Protein AF-A0AAU9HNB9-F1 (afdb_monomer)

Sequence (139 aa):
MDGRNYAYITDVPYRHFSHYRSKVLLKYRDPGQIVGEIESGENTRFIQPEPDLANFFTGDVAVKIGAYTYSSAIVFANTLQDFSIAPLVGEDTTGRSTQTGGIQFLNLIHSNLQMVSPRFILTRPNGELQMTGVKVSSL

Solvent-accessible surface area (backbone atoms only — not comparable to full-atom values): 8068 Å² total; per-residue (Å²): 126,78,79,60,77,51,38,35,59,34,79,62,69,41,45,68,30,24,33,41,40,32,52,33,41,78,93,76,55,58,93,92,66,58,72,73,41,76,48,71,50,75,51,87,68,65,47,77,48,43,67,83,45,95,74,40,54,88,69,92,59,72,45,80,45,28,55,82,42,45,74,68,54,40,44,52,51,42,32,29,55,68,62,70,60,31,54,36,40,81,40,47,21,68,39,37,46,40,40,70,40,61,82,46,79,45,76,41,92,89,74,80,43,73,47,76,44,67,37,31,40,34,32,23,41,81,58,61,78,74,65,44,46,47,68,47,57,85,126

Structure (mmCIF, N/CA/C/O backbone):
data_AF-A0AAU9HNB9-F1
#
_entry.id   AF-A0AAU9HNB9-F1
#
loop_
_atom_site.group_PDB
_atom_site.id
_atom_site.type_symbol
_atom_site.label_atom_id
_atom_site.label_alt_id
_atom_site.label_comp_id
_atom_site.label_asym_id
_atom_site.label_entity_id
_atom_site.label_seq_id
_atom_site.pdbx_PDB_ins_code
_atom_site.Cartn_x
_atom_site.Cartn_y
_atom_site.Cartn_z
_atom_site.occupancy
_atom_site.B_iso_or_equiv
_atom_site.auth_seq_id
_atom_site.auth_comp_id
_atom_site.auth_asym_id
_atom_site.auth_atom_id
_atom_site.pdbx_PDB_model_num
ATOM 1 N N . MET A 1 1 ? -5.364 0.010 -6.769 1.00 47.84 1 MET A N 1
ATOM 2 C CA . MET A 1 1 ? -6.512 -0.127 -5.857 1.00 47.84 1 MET A CA 1
ATOM 3 C C . MET A 1 1 ? -7.493 0.952 -6.240 1.00 47.84 1 MET A C 1
ATOM 5 O O . MET A 1 1 ? -7.064 2.094 -6.333 1.00 47.84 1 MET A O 1
ATOM 9 N N . ASP A 1 2 ? -8.742 0.595 -6.528 1.00 48.16 2 ASP A N 1
ATOM 10 C CA . ASP A 1 2 ? -9.828 1.577 -6.454 1.00 48.16 2 ASP A CA 1
ATOM 11 C C . ASP A 1 2 ? -9.890 2.011 -4.976 1.00 48.16 2 ASP A C 1
ATOM 13 O O . ASP A 1 2 ? -9.917 1.155 -4.090 1.00 48.16 2 ASP A O 1
ATOM 17 N N . GLY A 1 3 ? -9.766 3.309 -4.694 1.00 56.06 3 GLY A N 1
ATOM 18 C CA . GLY A 1 3 ? -9.623 3.862 -3.339 1.00 56.06 3 GLY A CA 1
ATOM 19 C C . GLY A 1 3 ? -10.849 3.658 -2.442 1.00 56.06 3 GLY A C 1
ATOM 20 O O . GLY A 1 3 ? -10.831 4.050 -1.282 1.00 56.06 3 GLY A O 1
ATOM 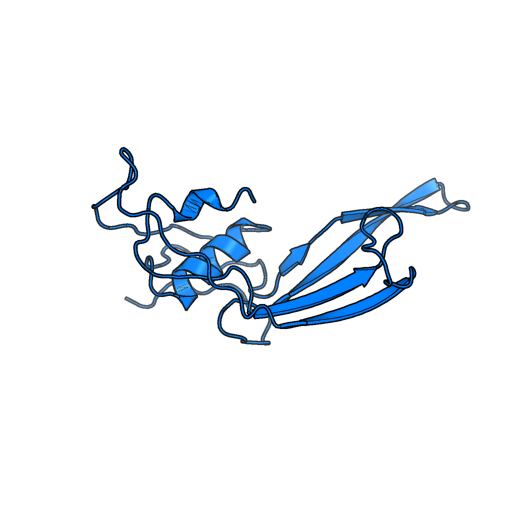21 N N . ARG A 1 4 ? -11.908 3.020 -2.950 1.00 69.00 4 ARG A N 1
ATOM 22 C CA . ARG A 1 4 ? -13.193 2.876 -2.262 1.00 69.00 4 ARG A CA 1
ATOM 23 C C . ARG A 1 4 ? -13.221 1.912 -1.080 1.00 69.00 4 ARG A C 1
ATOM 25 O O . ARG A 1 4 ? -14.132 2.017 -0.274 1.00 69.00 4 ARG A O 1
ATOM 32 N N . ASN A 1 5 ? -12.239 1.023 -0.907 1.00 71.44 5 ASN A N 1
ATOM 33 C CA . ASN A 1 5 ? -12.276 0.060 0.209 1.00 71.44 5 ASN A CA 1
ATOM 34 C C . ASN A 1 5 ? -12.303 0.728 1.595 1.00 71.44 5 ASN A C 1
ATOM 36 O O . ASN A 1 5 ? -12.864 0.163 2.525 1.00 71.44 5 ASN A O 1
ATOM 40 N N . TYR A 1 6 ? -11.712 1.916 1.735 1.00 87.75 6 TYR A N 1
ATOM 41 C CA . TYR A 1 6 ? -11.699 2.646 3.004 1.00 87.75 6 TYR A CA 1
ATOM 42 C C . TYR A 1 6 ? -12.981 3.452 3.216 1.00 87.75 6 TYR A C 1
ATOM 44 O O . TYR A 1 6 ? -13.382 3.639 4.356 1.00 87.75 6 TYR A O 1
ATOM 52 N N . ALA A 1 7 ? -13.645 3.888 2.138 1.00 87.69 7 ALA A N 1
ATOM 53 C CA . ALA A 1 7 ? -14.824 4.754 2.201 1.00 87.69 7 ALA A CA 1
ATOM 54 C C . ALA A 1 7 ? -15.981 4.147 3.013 1.00 87.69 7 ALA A C 1
ATOM 56 O O . ALA A 1 7 ? -16.803 4.881 3.540 1.00 87.69 7 ALA A O 1
ATOM 57 N N . TYR A 1 8 ? -16.022 2.820 3.153 1.00 92.81 8 TYR A N 1
ATOM 58 C CA . TYR A 1 8 ? -17.059 2.120 3.912 1.00 92.81 8 TYR A CA 1
ATOM 59 C C . TYR A 1 8 ? -16.723 1.896 5.391 1.00 92.81 8 TYR A C 1
ATOM 61 O O . TYR A 1 8 ? -17.567 1.362 6.098 1.00 92.81 8 TYR A O 1
ATOM 69 N N . ILE A 1 9 ? -15.506 2.214 5.845 1.00 94.12 9 ILE A N 1
ATOM 70 C CA . ILE A 1 9 ? -15.010 1.825 7.180 1.00 94.12 9 ILE A CA 1
ATOM 71 C C . ILE A 1 9 ? -14.260 2.941 7.923 1.00 94.12 9 ILE A C 1
ATOM 73 O O . ILE A 1 9 ? -13.666 2.671 8.962 1.00 94.12 9 ILE A O 1
ATOM 77 N N . THR A 1 10 ? -14.209 4.167 7.390 1.00 94.69 10 THR A N 1
ATOM 78 C CA . THR A 1 10 ? -13.528 5.288 8.055 1.00 94.69 10 THR A CA 1
ATOM 79 C C . THR A 1 10 ? -14.228 6.618 7.826 1.00 94.69 10 THR A C 1
ATOM 81 O O . THR A 1 10 ? -14.604 6.951 6.702 1.00 94.69 10 THR A O 1
ATOM 84 N N . ASP A 1 11 ? -14.322 7.403 8.892 1.00 95.00 11 ASP A N 1
ATOM 85 C CA . ASP A 1 11 ? -14.711 8.813 8.923 1.00 95.00 11 ASP A CA 1
ATOM 86 C C . ASP A 1 11 ? -13.502 9.746 9.158 1.00 95.00 11 ASP A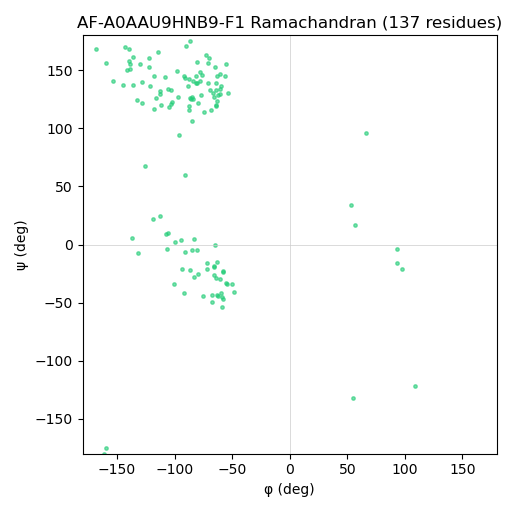 C 1
ATOM 88 O O . ASP A 1 11 ? -13.657 10.952 9.351 1.00 95.00 11 ASP A O 1
ATOM 92 N N . VAL A 1 12 ? -12.280 9.205 9.091 1.00 94.88 12 VAL A N 1
ATOM 93 C CA . VAL A 1 12 ? -11.022 9.943 9.272 1.00 94.88 12 VAL A CA 1
ATOM 94 C C . VAL A 1 12 ? -10.349 10.194 7.917 1.00 94.88 12 VAL A C 1
ATOM 96 O O . VAL A 1 12 ? -10.193 9.248 7.139 1.00 94.88 12 VAL A O 1
ATOM 99 N N . PRO A 1 13 ? -9.886 11.426 7.614 1.00 96.19 13 PRO A N 1
ATOM 100 C CA . PRO A 1 13 ? -9.079 11.694 6.424 1.00 96.19 13 PRO A CA 1
ATOM 101 C C . PRO A 1 13 ? -7.776 10.885 6.398 1.00 96.19 13 PRO A C 1
ATOM 103 O O . PRO A 1 13 ? -7.048 10.830 7.386 1.00 96.19 13 PRO A O 1
ATOM 106 N N . TYR A 1 14 ? -7.431 10.309 5.245 1.00 95.81 14 TYR A N 1
ATOM 107 C CA . TYR A 1 14 ? -6.276 9.409 5.117 1.00 95.81 14 TYR A CA 1
ATOM 108 C C . TYR A 1 14 ? -5.488 9.623 3.820 1.00 95.81 14 TYR A C 1
ATOM 110 O O . TYR A 1 14 ? -5.937 10.280 2.884 1.00 95.81 14 TYR A O 1
ATOM 118 N N . ARG A 1 15 ? -4.297 9.023 3.729 1.00 95.62 15 ARG A N 1
ATOM 119 C CA . ARG A 1 15 ? -3.528 8.887 2.478 1.00 95.62 15 ARG A CA 1
ATOM 120 C C . ARG A 1 15 ? -2.875 7.507 2.386 1.00 95.62 15 ARG A C 1
ATOM 122 O O . ARG A 1 15 ? -2.651 6.843 3.394 1.00 95.62 15 ARG A O 1
ATOM 129 N N . HIS A 1 16 ? -2.543 7.071 1.173 1.00 94.62 16 HIS A N 1
ATOM 130 C CA . HIS A 1 16 ? -1.978 5.730 0.938 1.00 94.62 16 HIS A CA 1
ATOM 131 C C . HIS A 1 16 ? -0.458 5.644 1.076 1.00 94.62 16 HIS A C 1
ATOM 133 O O . HIS A 1 16 ? 0.096 4.567 1.272 1.00 94.62 16 HIS A O 1
ATOM 139 N N . PHE A 1 17 ? 0.223 6.773 0.945 1.00 96.06 17 PHE A N 1
ATOM 140 C CA . PHE A 1 17 ? 1.671 6.880 1.024 1.00 96.06 17 PHE A CA 1
ATOM 141 C C . PHE A 1 17 ? 2.037 8.327 1.332 1.00 96.06 17 PHE A C 1
ATOM 143 O O . PHE A 1 17 ? 1.249 9.233 1.048 1.00 96.06 17 PHE A O 1
ATOM 150 N N . SER A 1 18 ? 3.218 8.531 1.908 1.00 97.69 18 SER A N 1
ATOM 151 C CA . SER A 1 18 ? 3.754 9.864 2.205 1.00 97.69 18 SER A CA 1
ATOM 152 C C . SER A 1 18 ? 4.614 10.402 1.071 1.00 97.69 18 SER A C 1
ATOM 154 O O . SER A 1 18 ? 4.506 11.567 0.721 1.00 97.69 18 SER A O 1
ATOM 156 N N . HIS A 1 19 ? 5.443 9.548 0.477 1.00 97.25 19 HIS A N 1
ATOM 157 C CA . HIS A 1 19 ? 6.381 9.908 -0.577 1.00 97.25 19 HIS A CA 1
ATOM 158 C C . HIS A 1 19 ? 6.390 8.837 -1.652 1.00 97.25 19 HIS A C 1
ATOM 160 O O . HIS A 1 19 ? 6.095 7.667 -1.390 1.00 97.25 19 HIS A O 1
ATOM 166 N N . TYR A 1 20 ? 6.768 9.232 -2.859 1.00 95.81 20 TYR A N 1
ATOM 167 C CA . TYR A 1 20 ? 7.001 8.305 -3.949 1.00 95.81 20 TYR A CA 1
ATOM 168 C C . TYR A 1 20 ? 8.346 8.565 -4.611 1.00 95.81 20 TYR A C 1
ATOM 170 O O . TYR A 1 20 ? 8.863 9.681 -4.611 1.00 95.81 20 TYR A O 1
ATOM 178 N N . ARG A 1 21 ? 8.875 7.511 -5.228 1.00 95.62 21 ARG A N 1
ATOM 179 C CA . ARG A 1 21 ? 9.949 7.576 -6.215 1.00 95.62 21 ARG A CA 1
ATOM 180 C C . ARG A 1 21 ? 9.541 6.720 -7.401 1.00 95.62 21 ARG A C 1
ATOM 182 O O . ARG A 1 21 ? 9.239 5.545 -7.212 1.00 95.62 21 ARG A O 1
ATOM 189 N N . SER A 1 22 ? 9.506 7.275 -8.606 1.00 94.94 22 SER A N 1
ATOM 190 C CA . SER A 1 22 ? 9.013 6.582 -9.799 1.00 94.94 22 SER A CA 1
ATOM 191 C C . SER A 1 22 ? 9.922 6.815 -10.994 1.00 94.94 22 SER A C 1
ATOM 193 O O . SER A 1 22 ? 10.318 7.941 -11.271 1.00 94.94 22 SER A O 1
ATOM 195 N N . LYS A 1 23 ? 10.194 5.752 -11.753 1.00 94.00 23 LYS A N 1
ATOM 196 C CA . LYS A 1 23 ? 10.795 5.878 -13.079 1.00 94.00 23 LYS A CA 1
ATOM 197 C C . LYS A 1 23 ? 9.742 6.323 -14.087 1.00 94.00 23 LYS A C 1
ATOM 199 O O . LYS A 1 23 ? 8.679 5.700 -14.198 1.00 94.00 23 LYS A O 1
ATOM 204 N N . VAL A 1 24 ? 10.049 7.371 -14.842 1.00 92.69 24 VAL A N 1
ATOM 205 C CA . VAL A 1 24 ? 9.199 7.857 -15.928 1.00 92.69 24 VAL A CA 1
ATOM 206 C C . VAL A 1 24 ? 9.326 6.894 -17.104 1.00 92.69 24 VAL A C 1
ATOM 208 O O . VAL A 1 24 ? 10.391 6.744 -17.707 1.00 92.69 24 VAL A O 1
ATOM 211 N N . LEU A 1 25 ? 8.231 6.212 -17.429 1.00 90.19 25 LEU A N 1
ATOM 212 C CA . LEU A 1 25 ? 8.142 5.340 -18.599 1.00 90.19 25 LEU A CA 1
ATOM 213 C C . LEU A 1 25 ? 7.245 6.002 -19.633 1.00 90.19 25 LEU A C 1
ATOM 215 O O . LEU A 1 25 ? 6.228 6.580 -19.265 1.00 90.19 25 LEU A O 1
ATOM 219 N N . LEU A 1 26 ? 7.566 5.832 -20.917 1.00 89.31 26 LEU A N 1
ATOM 220 C CA . LEU A 1 26 ? 6.826 6.441 -22.027 1.00 89.31 26 LEU A CA 1
ATOM 221 C C . LEU A 1 26 ? 5.303 6.237 -21.923 1.00 89.31 26 LEU A C 1
ATOM 223 O O . LEU A 1 26 ? 4.542 7.168 -22.151 1.00 89.31 26 LEU A O 1
ATOM 227 N N . LYS A 1 27 ? 4.864 5.038 -21.515 1.00 87.62 27 LYS A N 1
ATOM 228 C CA . LYS A 1 27 ? 3.445 4.685 -21.346 1.00 87.62 27 LYS A CA 1
ATOM 229 C C . LYS A 1 27 ? 2.718 5.484 -20.249 1.00 87.62 27 LYS A C 1
ATOM 231 O O . LYS A 1 27 ? 1.505 5.629 -20.328 1.00 87.62 27 LYS A O 1
ATOM 236 N N . TYR A 1 28 ? 3.426 5.934 -19.213 1.00 84.75 28 TYR A N 1
ATOM 237 C CA . TYR A 1 28 ? 2.853 6.560 -18.009 1.00 84.75 28 TYR A CA 1
ATOM 238 C C . TYR A 1 28 ? 3.336 8.003 -17.823 1.00 84.75 28 TYR A C 1
ATOM 240 O O . TYR A 1 28 ? 3.387 8.480 -16.695 1.00 84.75 28 TYR A O 1
ATOM 248 N N . ARG A 1 29 ? 3.785 8.640 -18.907 1.00 90.06 29 ARG A N 1
ATOM 249 C CA . ARG A 1 29 ? 4.412 9.956 -18.883 1.00 90.06 29 ARG A CA 1
ATOM 250 C C . ARG A 1 29 ? 3.356 11.058 -18.954 1.00 90.06 29 ARG A C 1
ATOM 252 O O . ARG A 1 29 ? 2.600 11.108 -19.923 1.00 90.06 29 ARG A O 1
ATOM 259 N N . ASP A 1 30 ? 3.393 11.980 -18.008 1.00 88.94 30 ASP A N 1
ATOM 260 C CA . ASP A 1 30 ? 2.651 13.234 -18.051 1.00 88.94 30 ASP A CA 1
ATOM 261 C C . ASP A 1 30 ? 3.370 14.284 -18.927 1.00 88.94 30 ASP A C 1
ATOM 263 O O . ASP A 1 30 ? 4.585 14.201 -19.165 1.00 88.94 30 ASP A O 1
ATOM 267 N N . PRO A 1 31 ? 2.653 15.290 -19.463 1.00 92.19 31 PRO A N 1
ATOM 268 C CA . PRO A 1 31 ? 3.275 16.387 -20.200 1.00 92.19 31 PRO A CA 1
ATOM 269 C C . PRO A 1 31 ? 4.386 17.070 -19.387 1.00 92.19 31 PRO A C 1
ATOM 271 O O . PRO A 1 31 ? 4.186 17.439 -18.236 1.00 92.19 31 PRO A O 1
ATOM 274 N N . GLY A 1 32 ? 5.559 17.248 -20.000 1.00 91.31 32 GLY A N 1
ATOM 275 C CA . GLY A 1 32 ? 6.729 17.867 -19.362 1.00 91.31 32 GLY A CA 1
ATOM 276 C C . GLY A 1 32 ? 7.710 16.889 -18.708 1.00 91.31 32 GLY A C 1
ATOM 277 O O . GLY A 1 32 ? 8.858 17.265 -18.500 1.00 91.31 32 GLY A O 1
ATOM 278 N N . GLN A 1 33 ? 7.323 15.633 -18.467 1.00 92.56 33 GLN A N 1
ATOM 279 C CA . GLN A 1 33 ? 8.237 14.640 -17.896 1.00 92.56 33 GLN A CA 1
ATOM 280 C C . GLN A 1 33 ? 9.213 14.078 -18.945 1.00 92.56 33 GLN A C 1
ATOM 282 O O . GLN A 1 33 ? 8.881 13.915 -20.130 1.00 92.56 33 GLN A O 1
ATOM 287 N N . ILE A 1 34 ? 10.417 13.713 -18.502 1.00 94.75 34 ILE A N 1
ATOM 288 C CA . ILE A 1 34 ? 11.478 13.157 -19.350 1.00 94.75 34 ILE A CA 1
ATOM 289 C C . ILE A 1 34 ? 11.542 11.640 -19.153 1.00 94.75 34 ILE A C 1
ATOM 291 O O . ILE A 1 34 ? 11.709 11.130 -18.047 1.00 94.75 34 ILE A O 1
ATOM 295 N N . VAL A 1 35 ? 11.398 10.882 -20.244 1.00 94.25 35 VAL A N 1
ATOM 296 C CA . VAL A 1 35 ? 11.412 9.411 -20.187 1.00 94.25 35 VAL A CA 1
ATOM 297 C C . VAL A 1 35 ? 12.778 8.912 -19.725 1.00 94.25 35 VAL A C 1
ATOM 299 O O . VAL A 1 35 ? 13.806 9.303 -20.267 1.00 94.25 35 VAL A O 1
ATOM 302 N N . GLY A 1 36 ? 12.776 7.983 -18.770 1.00 91.62 36 GLY A N 1
ATOM 303 C CA . GLY A 1 36 ? 13.982 7.380 -18.208 1.00 91.62 36 GLY A CA 1
ATOM 304 C C . GLY A 1 36 ? 14.442 8.020 -16.901 1.00 91.62 36 GLY A C 1
ATOM 305 O O . GLY A 1 36 ? 15.123 7.338 -16.132 1.00 91.62 36 GLY A O 1
ATOM 306 N N . GLU A 1 37 ? 14.024 9.255 -16.617 1.00 95.31 37 GLU A N 1
ATOM 307 C CA . GLU A 1 37 ? 14.334 9.931 -15.361 1.00 95.31 37 GLU A CA 1
ATOM 308 C C . GLU A 1 37 ? 13.599 9.313 -14.170 1.00 95.31 37 GLU A C 1
ATOM 310 O O . GLU A 1 37 ? 12.614 8.574 -14.306 1.00 95.31 37 GLU A O 1
ATOM 315 N N . ILE A 1 38 ? 14.130 9.602 -12.982 1.00 94.88 38 ILE A N 1
ATOM 316 C CA . ILE A 1 38 ? 13.496 9.257 -11.720 1.00 94.88 38 ILE A CA 1
ATOM 317 C C . ILE A 1 38 ? 12.907 10.519 -11.116 1.00 94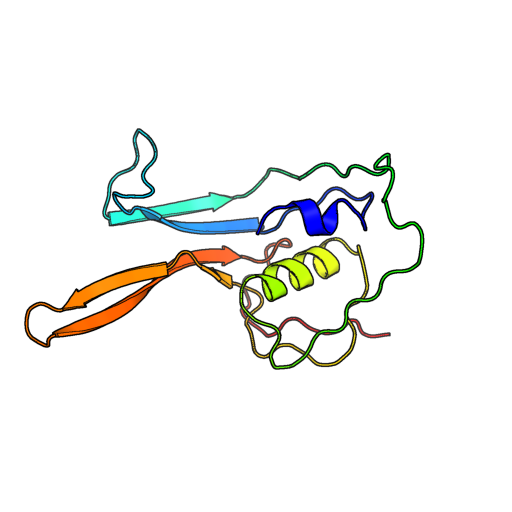.88 38 ILE A C 1
ATOM 319 O O . ILE A 1 38 ? 13.640 11.427 -10.737 1.00 94.88 38 ILE A O 1
ATOM 323 N N . GLU A 1 39 ? 11.597 10.516 -10.944 1.00 94.44 39 GLU A N 1
ATOM 324 C CA . GLU A 1 39 ? 10.893 11.558 -10.216 1.00 94.44 39 GLU A CA 1
ATOM 325 C C . GLU A 1 39 ? 10.632 11.119 -8.784 1.00 94.44 39 GLU A C 1
ATOM 327 O O . GLU A 1 39 ? 10.497 9.926 -8.488 1.00 94.44 39 GLU A O 1
ATOM 332 N N . SER A 1 40 ? 10.599 12.086 -7.876 1.00 96.00 40 SER A N 1
ATOM 333 C CA . SER A 1 40 ? 10.255 11.875 -6.475 1.00 96.00 40 SER A CA 1
ATOM 334 C C . SER A 1 40 ? 9.411 13.036 -5.982 1.00 96.00 40 SER A C 1
ATOM 336 O O . SER A 1 40 ? 9.575 14.162 -6.446 1.00 96.00 40 SER A O 1
ATOM 338 N N . GLY A 1 41 ? 8.530 12.772 -5.027 1.00 95.75 41 GLY A N 1
ATOM 339 C CA . GLY A 1 41 ? 7.692 13.812 -4.454 1.00 95.75 41 GLY A CA 1
ATOM 340 C C . GLY A 1 41 ? 6.973 13.360 -3.198 1.00 95.75 41 GLY A C 1
ATOM 341 O O . GLY A 1 41 ? 6.931 12.170 -2.871 1.00 95.75 41 GLY A O 1
ATOM 342 N N . GLU A 1 42 ? 6.403 14.336 -2.505 1.00 97.19 42 GLU A N 1
ATOM 343 C CA . GLU A 1 42 ? 5.525 14.123 -1.364 1.00 97.19 42 GLU A CA 1
ATOM 344 C C . GLU A 1 42 ? 4.065 14.033 -1.829 1.00 97.19 42 GLU A C 1
ATOM 346 O O . GLU A 1 42 ? 3.629 14.744 -2.735 1.00 97.19 42 GLU A O 1
ATOM 351 N N . ASN A 1 43 ? 3.292 13.163 -1.188 1.00 96.06 43 ASN A N 1
ATOM 352 C CA . ASN A 1 43 ? 1.845 13.144 -1.282 1.00 96.06 43 ASN A CA 1
ATOM 353 C C . ASN A 1 43 ? 1.229 13.911 -0.109 1.00 96.06 43 ASN A C 1
ATOM 355 O O . ASN A 1 43 ? 0.981 13.362 0.966 1.00 96.06 43 ASN A O 1
ATOM 359 N N . THR A 1 44 ? 0.940 15.183 -0.347 1.00 95.50 44 THR A N 1
ATOM 360 C CA . THR A 1 44 ? 0.269 16.072 0.611 1.00 95.50 44 THR A CA 1
ATOM 361 C C . THR A 1 44 ? -1.257 15.964 0.557 1.00 95.50 44 THR A C 1
ATOM 363 O O . THR A 1 44 ? -1.953 16.573 1.368 1.00 95.50 44 THR A O 1
ATOM 366 N N . ARG A 1 45 ? -1.808 15.188 -0.387 1.00 94.94 45 ARG A N 1
ATOM 367 C CA . ARG A 1 45 ? -3.251 15.082 -0.596 1.00 94.94 45 ARG A CA 1
ATOM 368 C C . ARG A 1 45 ? -3.858 14.007 0.299 1.00 94.94 45 ARG A C 1
ATOM 370 O O . ARG A 1 45 ? -3.624 12.812 0.115 1.00 94.94 45 ARG A O 1
ATOM 377 N N . PHE A 1 46 ? -4.723 14.454 1.197 1.00 95.00 46 PHE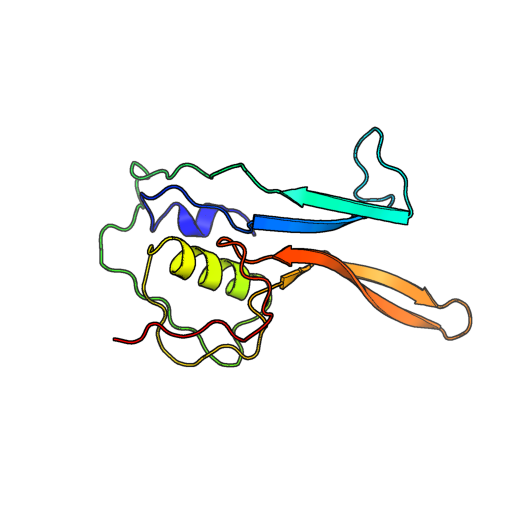 A N 1
ATOM 378 C CA . PHE A 1 46 ? -5.614 13.588 1.955 1.00 95.00 46 PHE A CA 1
ATOM 379 C C . PHE A 1 46 ? -6.881 13.280 1.155 1.00 95.00 46 PHE A C 1
ATOM 381 O O . PHE A 1 46 ? -7.429 14.140 0.459 1.00 95.00 46 PHE A O 1
ATOM 388 N N . ILE A 1 47 ? -7.334 12.037 1.258 1.00 94.81 47 ILE A N 1
ATOM 389 C CA . ILE A 1 47 ? -8.637 11.579 0.793 1.00 94.81 47 ILE A CA 1
ATOM 390 C C . ILE A 1 47 ? -9.632 11.881 1.910 1.00 94.81 47 ILE A C 1
ATOM 392 O O . ILE A 1 47 ? -9.391 11.529 3.066 1.00 94.81 47 ILE A O 1
ATOM 396 N N . GLN A 1 48 ? -10.713 12.576 1.559 1.00 94.56 48 GLN A N 1
ATOM 397 C CA . GLN A 1 48 ? -11.792 12.872 2.493 1.00 94.56 48 GLN A CA 1
ATOM 398 C C . GLN A 1 48 ? -12.716 11.651 2.609 1.00 94.56 48 GLN A C 1
ATOM 400 O O . GLN A 1 48 ? -12.976 11.006 1.590 1.00 94.56 48 GLN A O 1
ATOM 405 N N . PRO A 1 49 ? -13.171 11.313 3.822 1.00 93.75 49 PRO A N 1
ATOM 406 C CA . PRO A 1 49 ? -14.085 10.203 4.050 1.00 93.75 49 PRO A CA 1
ATOM 407 C C . PRO A 1 49 ? -15.501 10.527 3.552 1.00 93.75 49 PRO A C 1
ATOM 409 O O . PRO A 1 49 ? -15.856 11.689 3.357 1.00 93.75 49 PRO A O 1
ATOM 412 N N . GLU A 1 50 ? -16.317 9.487 3.380 1.00 93.44 50 GLU A N 1
ATOM 413 C CA . GLU A 1 50 ? -17.705 9.579 2.907 1.00 93.44 50 GLU A CA 1
ATOM 414 C C . GLU A 1 50 ? -18.651 8.868 3.901 1.00 93.44 50 GLU A C 1
ATOM 416 O O . GLU A 1 50 ? -19.213 7.819 3.578 1.00 93.44 50 GLU A O 1
ATOM 421 N N . PRO A 1 51 ? -18.820 9.389 5.134 1.00 92.31 51 PRO A N 1
ATOM 422 C CA . PRO A 1 51 ? -19.577 8.700 6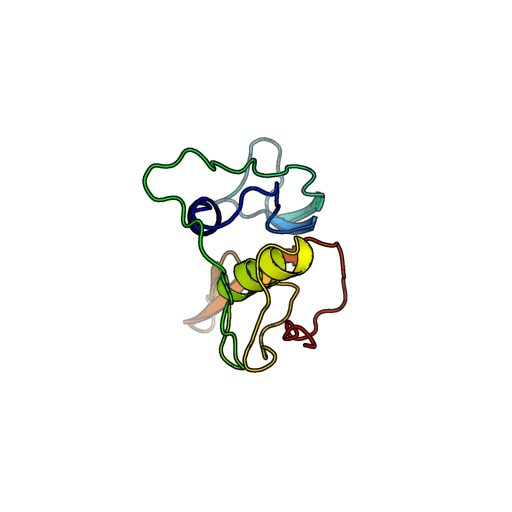.185 1.00 92.31 51 PRO A CA 1
ATOM 423 C C . PRO A 1 51 ? -21.078 8.562 5.877 1.00 92.31 51 PRO A C 1
ATOM 425 O O . PRO A 1 51 ? -21.743 7.695 6.434 1.00 92.31 51 PRO A O 1
ATOM 428 N N . ASP A 1 52 ? -21.605 9.372 4.955 1.00 94.56 52 ASP A N 1
ATOM 429 C CA . ASP A 1 52 ? -23.021 9.369 4.563 1.00 94.56 52 ASP A CA 1
ATOM 430 C C . ASP A 1 52 ? -23.371 8.291 3.517 1.00 94.56 52 ASP A C 1
ATOM 432 O O . ASP A 1 52 ? -24.498 8.237 3.015 1.00 94.56 52 ASP A O 1
ATOM 436 N N . LEU A 1 53 ? -22.419 7.427 3.141 1.00 93.38 53 LEU A N 1
ATOM 437 C CA . LEU A 1 53 ? -22.695 6.310 2.241 1.00 93.38 53 LEU A CA 1
ATOM 438 C C . LEU A 1 53 ? -23.743 5.376 2.857 1.00 93.38 53 LEU A C 1
ATOM 440 O O . LEU A 1 53 ? -23.623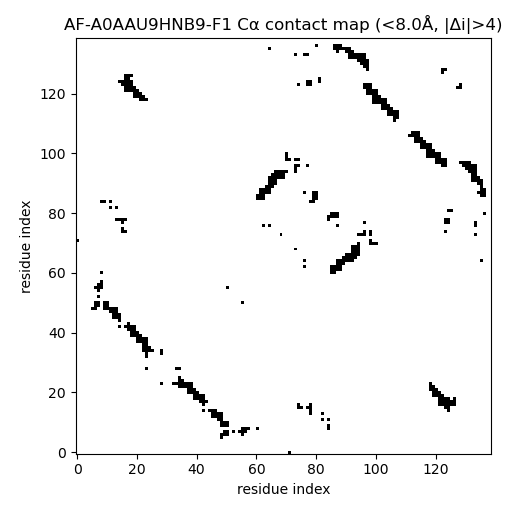 4.939 3.997 1.00 93.38 53 LEU A O 1
ATOM 444 N N . ALA A 1 54 ? -24.742 4.984 2.062 1.00 94.56 54 ALA A N 1
ATOM 445 C CA . ALA A 1 54 ? -25.832 4.120 2.529 1.00 94.56 54 ALA A CA 1
ATOM 446 C C . ALA A 1 54 ? -25.351 2.762 3.083 1.00 94.56 54 ALA A C 1
ATOM 448 O O . ALA A 1 54 ? -26.061 2.112 3.844 1.00 94.56 54 ALA A O 1
ATOM 449 N N . ASN A 1 55 ? -24.158 2.321 2.681 1.00 93.12 55 ASN A N 1
ATOM 450 C CA . ASN A 1 55 ? -23.509 1.094 3.128 1.00 93.12 55 ASN A CA 1
ATOM 451 C C . ASN A 1 55 ? -22.237 1.357 3.956 1.00 93.12 55 ASN A C 1
ATOM 453 O O . ASN A 1 55 ? -21.349 0.503 3.991 1.00 93.12 55 ASN A O 1
ATOM 457 N N . PHE A 1 56 ? -22.132 2.527 4.589 1.00 95.06 56 PHE A N 1
ATOM 458 C CA . PHE A 1 56 ? -21.098 2.803 5.577 1.00 95.06 56 PHE A CA 1
ATOM 459 C C . PHE A 1 56 ? -21.255 1.860 6.778 1.00 95.06 56 PHE A C 1
ATOM 461 O O . PHE A 1 56 ? -22.345 1.703 7.332 1.00 95.06 56 PHE A O 1
ATOM 468 N N . PHE A 1 57 ? -20.174 1.191 7.165 1.00 94.81 57 PHE A N 1
ATOM 469 C CA . PHE A 1 57 ? -20.165 0.265 8.286 1.00 94.81 57 PHE A CA 1
ATOM 470 C C . PHE A 1 57 ? -19.867 1.020 9.582 1.00 94.81 57 PHE A C 1
ATOM 472 O O . PHE A 1 57 ? -18.802 1.605 9.734 1.00 94.81 57 PHE A O 1
ATOM 479 N N . THR A 1 58 ? -20.803 0.980 10.531 1.00 94.06 58 THR A N 1
ATOM 480 C CA . THR A 1 58 ? -20.716 1.718 11.805 1.00 94.06 58 THR A CA 1
ATOM 481 C C . THR A 1 58 ? -20.259 0.861 12.987 1.00 94.06 58 THR A C 1
ATOM 483 O O . THR A 1 58 ? -20.291 1.324 14.124 1.00 94.06 58 THR A O 1
ATOM 486 N N . GLY A 1 59 ? -19.942 -0.415 12.757 1.00 95.00 59 GLY A N 1
ATOM 487 C CA . GLY A 1 59 ? -19.458 -1.315 13.802 1.00 95.00 59 GLY A CA 1
ATOM 488 C C . GLY A 1 59 ? -17.946 -1.226 13.993 1.00 95.00 59 GLY A C 1
ATOM 489 O O . GLY A 1 59 ? -17.239 -0.597 13.207 1.00 95.00 59 GLY A O 1
ATOM 490 N N . ASP A 1 60 ? -17.444 -1.936 15.000 1.00 95.00 60 ASP A N 1
ATOM 491 C CA . ASP A 1 60 ? -16.006 -2.052 15.227 1.00 95.00 60 ASP A CA 1
ATOM 492 C C . ASP A 1 60 ? -15.339 -2.879 14.120 1.00 95.00 60 ASP A C 1
ATOM 494 O O . ASP A 1 60 ? -15.794 -3.971 13.763 1.00 95.00 60 ASP A O 1
ATOM 498 N N . VAL A 1 61 ? -14.227 -2.370 13.590 1.00 94.38 61 VAL A N 1
ATOM 499 C CA . VAL A 1 61 ? -13.449 -3.029 12.536 1.00 94.38 61 VAL A CA 1
ATOM 500 C C . VAL A 1 61 ? -12.100 -3.455 13.095 1.00 94.38 61 VAL A C 1
ATOM 502 O O . VAL A 1 61 ? -11.365 -2.647 13.646 1.00 94.38 61 VAL A O 1
ATOM 505 N N . ALA A 1 62 ? -11.733 -4.716 12.885 1.00 96.00 62 ALA A N 1
ATOM 506 C CA . ALA A 1 62 ? -10.368 -5.204 13.049 1.00 96.00 62 ALA A CA 1
ATOM 507 C C . ALA A 1 62 ? -9.952 -5.948 11.778 1.00 96.00 62 ALA A C 1
ATOM 509 O O . ALA A 1 62 ? -10.746 -6.696 11.201 1.00 96.00 62 ALA A O 1
ATOM 510 N N . VAL A 1 63 ? -8.708 -5.765 11.334 1.00 96.50 63 VAL A N 1
ATOM 511 C CA . VAL A 1 63 ? -8.219 -6.377 10.092 1.00 96.50 63 VAL A CA 1
ATOM 512 C C . VAL A 1 63 ? -7.167 -7.427 10.395 1.00 96.50 63 VAL A C 1
ATOM 514 O O . VAL A 1 63 ? -6.111 -7.136 10.953 1.00 96.50 63 VAL A O 1
ATOM 517 N N . LYS A 1 64 ? -7.448 -8.669 9.989 1.00 97.44 64 LYS A N 1
ATOM 518 C CA . LYS A 1 64 ? -6.500 -9.773 10.120 1.00 97.44 64 LYS A CA 1
ATOM 519 C C . LYS A 1 64 ? -5.455 -9.722 9.007 1.00 97.44 64 LYS A C 1
ATOM 521 O O . LYS A 1 64 ? -5.797 -9.804 7.828 1.00 97.44 64 LYS A O 1
ATOM 526 N N . ILE A 1 65 ? -4.188 -9.644 9.390 1.00 98.12 65 ILE A N 1
ATOM 527 C CA . ILE A 1 65 ? -3.027 -9.758 8.506 1.00 98.12 65 ILE A CA 1
ATOM 528 C C . ILE A 1 65 ? -2.220 -11.015 8.846 1.00 98.12 65 ILE A C 1
ATOM 530 O O . ILE A 1 65 ? -2.426 -11.649 9.884 1.00 98.12 65 ILE A O 1
ATOM 534 N N . GLY A 1 66 ? -1.315 -11.400 7.950 1.00 97.88 66 GLY A N 1
ATOM 535 C CA . GLY A 1 66 ? -0.363 -12.463 8.233 1.00 97.88 66 GLY A CA 1
ATOM 536 C C . GLY A 1 66 ? 0.856 -12.426 7.329 1.00 97.88 66 GLY A C 1
ATOM 537 O O . GLY A 1 66 ? 0.987 -11.548 6.469 1.00 97.88 66 GLY A O 1
ATOM 538 N N . ALA A 1 67 ? 1.718 -13.433 7.478 1.00 97.56 67 ALA A N 1
ATOM 539 C CA . ALA A 1 67 ? 2.978 -13.540 6.747 1.00 97.56 67 ALA A CA 1
ATOM 540 C C . ALA A 1 67 ? 2.829 -13.351 5.223 1.00 97.56 67 ALA A C 1
ATOM 542 O O . ALA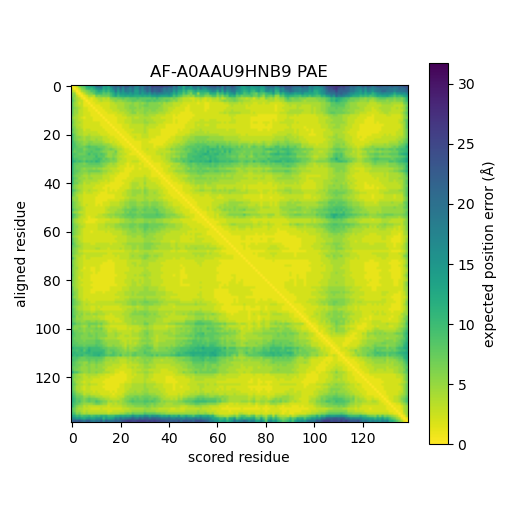 A 1 67 ? 3.708 -12.760 4.594 1.00 97.56 67 ALA A O 1
ATOM 543 N N . TYR A 1 68 ? 1.707 -13.791 4.643 1.00 96.62 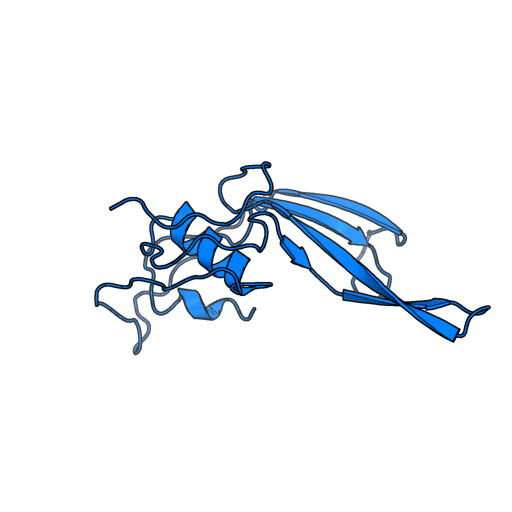68 TYR A N 1
ATOM 544 C CA . TYR A 1 68 ? 1.416 -13.722 3.206 1.00 96.62 68 TYR A CA 1
ATOM 545 C C . TYR A 1 68 ? 0.616 -12.488 2.766 1.00 96.62 68 TYR A C 1
ATOM 547 O O . TYR A 1 68 ? 0.286 -12.380 1.589 1.00 96.62 68 TYR A O 1
ATOM 555 N N . THR A 1 69 ? 0.304 -11.541 3.653 1.00 96.94 69 THR A N 1
ATOM 556 C CA . THR A 1 69 ? -0.274 -10.252 3.245 1.00 96.94 69 THR A CA 1
ATOM 557 C C . THR A 1 69 ? 0.744 -9.503 2.383 1.00 96.94 69 THR A C 1
ATOM 559 O O . THR A 1 69 ? 1.853 -9.211 2.829 1.00 96.94 69 THR A O 1
ATOM 562 N N . TYR A 1 70 ? 0.388 -9.204 1.130 1.00 94.12 70 TYR A N 1
ATOM 563 C CA . TYR A 1 70 ? 1.335 -8.696 0.134 1.00 94.12 70 TYR A CA 1
ATOM 564 C C . TYR A 1 70 ? 0.718 -7.654 -0.805 1.00 94.12 70 TYR A C 1
ATOM 566 O O . TYR A 1 70 ? -0.498 -7.456 -0.862 1.00 94.12 70 TYR A O 1
ATOM 574 N N . SER A 1 71 ? 1.581 -7.003 -1.594 1.00 91.94 71 SER A N 1
ATOM 575 C CA . SER A 1 71 ? 1.181 -6.046 -2.628 1.00 91.94 71 SER A CA 1
ATOM 576 C C . SER A 1 71 ? 0.306 -4.931 -2.042 1.00 91.94 71 SER A C 1
ATOM 578 O O . SER A 1 71 ? 0.643 -4.342 -1.019 1.00 91.94 71 SER A O 1
ATOM 580 N N . SER A 1 72 ? -0.820 -4.616 -2.668 1.00 92.25 72 SER A N 1
ATOM 581 C CA . SER A 1 72 ? -1.685 -3.530 -2.243 1.00 92.25 72 SER A CA 1
ATOM 582 C C . SER A 1 72 ? -2.347 -3.766 -0.878 1.00 92.25 72 SER A C 1
ATOM 584 O O . SER A 1 72 ? -2.742 -2.800 -0.237 1.00 92.25 72 SER A O 1
ATOM 586 N N . ALA A 1 73 ? -2.412 -5.009 -0.381 1.00 94.38 73 ALA A N 1
ATOM 587 C CA . ALA A 1 73 ? -2.881 -5.278 0.980 1.00 94.38 73 ALA A CA 1
ATOM 588 C C . ALA A 1 73 ? -1.934 -4.709 2.055 1.00 94.38 73 ALA A C 1
ATOM 590 O O . ALA A 1 73 ? -2.389 -4.353 3.136 1.00 94.38 73 ALA A O 1
ATOM 591 N N . ILE A 1 74 ? -0.641 -4.543 1.746 1.00 95.88 74 ILE A N 1
ATOM 592 C CA . ILE A 1 74 ? 0.297 -3.823 2.620 1.00 95.88 74 ILE A CA 1
ATOM 593 C C . ILE A 1 74 ? -0.044 -2.335 2.678 1.00 95.88 74 ILE A C 1
ATOM 595 O O . ILE A 1 74 ? -0.059 -1.753 3.755 1.00 95.88 74 ILE A O 1
ATOM 599 N N . VAL A 1 75 ? -0.355 -1.723 1.530 1.00 95.19 75 VAL A N 1
ATOM 600 C CA . VAL A 1 75 ? -0.784 -0.315 1.470 1.00 95.19 75 VAL A CA 1
ATOM 601 C C . VAL A 1 75 ? -2.052 -0.119 2.306 1.00 95.19 75 VAL A C 1
ATOM 603 O O . VAL A 1 75 ? -2.124 0.823 3.085 1.00 95.19 75 VAL A O 1
ATOM 606 N N . PHE A 1 76 ? -2.993 -1.062 2.212 1.00 95.50 76 PHE A N 1
ATOM 607 C CA . PHE A 1 76 ? -4.188 -1.105 3.054 1.00 95.50 76 PHE A CA 1
ATOM 608 C C . PHE A 1 76 ? -3.877 -1.192 4.544 1.00 95.50 76 PHE A C 1
ATOM 610 O O . PHE A 1 76 ? -4.303 -0.322 5.299 1.00 95.50 76 PHE A O 1
ATOM 617 N N . ALA A 1 77 ? -3.076 -2.173 4.958 1.00 96.12 77 ALA A N 1
ATOM 618 C CA . ALA A 1 77 ? -2.694 -2.342 6.355 1.00 96.12 77 ALA A CA 1
ATOM 619 C C . ALA A 1 77 ? -1.967 -1.105 6.914 1.00 96.12 77 ALA A C 1
ATOM 621 O O . ALA A 1 77 ? -2.322 -0.615 7.983 1.00 96.12 77 ALA A O 1
ATOM 622 N N . ASN A 1 78 ? -1.011 -0.552 6.164 1.00 96.38 78 ASN A N 1
ATOM 623 C CA . ASN A 1 78 ? -0.308 0.671 6.543 1.00 96.38 78 ASN A CA 1
ATOM 624 C C . ASN A 1 78 ? -1.264 1.849 6.739 1.00 96.38 78 ASN A C 1
ATOM 626 O O . ASN A 1 78 ? -1.138 2.558 7.726 1.00 96.38 78 ASN A O 1
ATOM 630 N N . THR A 1 79 ? -2.201 2.080 5.811 1.00 96.19 79 THR A N 1
ATOM 631 C CA . THR A 1 79 ? -3.159 3.188 5.929 1.00 96.19 79 THR A CA 1
ATOM 632 C C . THR A 1 79 ? -4.049 3.020 7.155 1.00 96.19 79 THR A C 1
ATOM 634 O O . THR A 1 79 ? -4.234 3.989 7.881 1.00 96.19 79 THR A O 1
ATOM 637 N N . LEU A 1 80 ? -4.554 1.813 7.424 1.00 96.12 80 LEU A N 1
ATOM 638 C CA . LEU A 1 80 ? -5.368 1.579 8.618 1.00 96.12 80 LEU A CA 1
ATOM 639 C C . LEU A 1 80 ? -4.587 1.830 9.911 1.00 96.12 80 LEU A C 1
ATOM 641 O O . LEU A 1 80 ? -5.097 2.493 10.810 1.00 96.12 80 LEU A O 1
ATOM 645 N N . GLN A 1 81 ? -3.349 1.334 9.978 1.00 95.88 81 GLN A N 1
ATOM 646 C CA . GLN A 1 81 ? -2.473 1.494 11.136 1.00 95.88 81 GLN A CA 1
ATOM 647 C C . GLN A 1 81 ? -2.042 2.952 11.346 1.00 95.88 81 GLN A C 1
ATOM 649 O O . GLN A 1 81 ? -2.148 3.460 12.456 1.00 95.88 81 GLN A O 1
ATOM 654 N N . ASP A 1 82 ? -1.560 3.628 10.302 1.00 96.31 82 ASP A N 1
ATOM 655 C CA . ASP A 1 82 ? -0.977 4.974 10.409 1.00 96.31 82 ASP A CA 1
ATOM 656 C C . ASP A 1 82 ? -2.017 6.066 10.685 1.00 96.31 82 ASP A C 1
ATOM 658 O O . ASP A 1 82 ? -1.660 7.134 11.179 1.00 96.31 82 ASP A O 1
ATOM 662 N N . PHE A 1 83 ? -3.287 5.803 10.368 1.00 96.38 83 PHE A N 1
ATOM 663 C CA . PHE A 1 83 ? -4.408 6.707 10.633 1.00 96.38 83 PHE A CA 1
ATOM 664 C C . PHE A 1 83 ? -5.318 6.240 11.768 1.00 96.38 83 PHE A C 1
ATOM 666 O O . PHE A 1 83 ? -6.374 6.832 11.969 1.00 96.38 83 PHE A O 1
ATOM 673 N N . SER A 1 84 ? -4.924 5.201 12.511 1.00 95.75 84 SER A N 1
ATOM 674 C CA . SER A 1 84 ? -5.706 4.660 13.632 1.00 95.75 84 SER A CA 1
ATOM 675 C C . SER A 1 84 ? -7.155 4.304 13.263 1.00 95.75 84 SER A C 1
ATOM 677 O O . SER A 1 84 ? -8.052 4.440 14.086 1.00 95.75 84 SER A O 1
ATOM 679 N N . ILE A 1 85 ? -7.388 3.850 12.027 1.00 95.31 85 ILE A N 1
ATOM 680 C CA . ILE A 1 85 ? -8.732 3.529 11.514 1.00 95.31 85 ILE A CA 1
ATOM 681 C C . ILE A 1 85 ? -9.227 2.205 12.098 1.00 95.31 85 ILE A C 1
ATOM 683 O O . ILE A 1 85 ? -10.380 2.078 12.488 1.00 95.31 85 ILE A O 1
ATOM 687 N N . ALA A 1 86 ? -8.355 1.197 12.131 1.00 95.38 86 ALA A N 1
ATOM 688 C CA . ALA A 1 86 ? -8.676 -0.124 12.655 1.00 95.38 86 ALA A CA 1
ATOM 689 C C . ALA A 1 86 ? -7.404 -0.820 13.163 1.00 95.38 86 ALA A C 1
ATOM 691 O O . ALA A 1 86 ? -6.361 -0.728 12.503 1.00 95.38 86 ALA A O 1
ATOM 692 N N . PRO A 1 87 ? -7.457 -1.554 14.291 1.00 96.81 87 PRO A N 1
ATOM 693 C CA . PRO A 1 87 ? -6.350 -2.391 14.728 1.00 96.81 87 PRO A CA 1
ATOM 694 C C . PRO A 1 87 ? -6.052 -3.506 13.721 1.00 96.81 87 PRO A C 1
ATOM 696 O O . PRO A 1 87 ? -6.950 -4.100 13.111 1.00 96.81 87 PRO A O 1
ATOM 699 N N . LEU A 1 88 ? -4.763 -3.826 13.595 1.00 97.56 88 LEU A N 1
ATOM 700 C CA . LEU A 1 88 ? -4.283 -4.967 12.822 1.00 97.56 88 LEU A CA 1
ATOM 701 C C . LEU A 1 88 ? -4.037 -6.147 13.762 1.00 97.56 88 LEU A C 1
ATOM 703 O O . LEU A 1 88 ? -3.300 -6.013 14.737 1.00 97.56 88 LEU A O 1
ATOM 707 N N . VAL A 1 89 ? -4.617 -7.306 13.459 1.00 97.88 89 VAL A N 1
ATOM 708 C CA . VAL A 1 89 ? -4.511 -8.528 14.278 1.00 97.88 89 VAL A CA 1
ATOM 709 C C . VAL A 1 89 ? -3.937 -9.694 13.469 1.00 97.88 89 VAL A C 1
ATOM 711 O O . VAL A 1 89 ? -4.000 -9.689 12.241 1.00 97.88 89 VAL A O 1
ATOM 714 N N . GLY A 1 90 ? -3.411 -10.724 14.136 1.00 96.69 90 GLY A N 1
ATOM 715 C CA . GLY A 1 90 ? -2.840 -11.910 13.482 1.00 96.69 90 GLY A CA 1
ATOM 716 C C . GLY A 1 90 ? -1.320 -11.964 13.597 1.00 96.69 90 GLY A C 1
ATOM 717 O O . GLY A 1 90 ? -0.800 -11.982 14.709 1.00 96.69 90 GLY A O 1
ATOM 718 N N . GLU A 1 91 ? -0.620 -12.002 12.464 1.00 97.44 91 GLU A N 1
ATOM 719 C CA . GLU A 1 91 ? 0.846 -12.073 12.412 1.00 97.44 91 GLU A CA 1
ATOM 720 C C . GLU A 1 91 ? 1.427 -10.900 11.620 1.00 97.44 91 GLU A C 1
ATOM 722 O O . GLU A 1 91 ? 0.801 -10.393 10.685 1.00 97.44 91 GLU A O 1
ATOM 727 N N . ASP A 1 92 ? 2.660 -10.517 11.953 1.00 97.62 92 ASP A N 1
ATOM 728 C CA . ASP A 1 92 ? 3.421 -9.547 11.171 1.00 97.62 92 ASP A CA 1
ATOM 729 C C . ASP A 1 92 ? 3.550 -9.988 9.707 1.00 97.62 92 ASP A C 1
ATOM 731 O O . ASP A 1 92 ? 3.719 -11.169 9.386 1.00 97.62 92 ASP A O 1
ATOM 735 N N . THR A 1 93 ? 3.536 -9.022 8.793 1.00 97.75 93 THR A N 1
ATOM 736 C CA . THR A 1 93 ? 3.711 -9.329 7.372 1.00 97.75 93 THR A CA 1
ATOM 737 C C . THR A 1 93 ? 5.174 -9.616 7.044 1.00 97.75 93 THR A C 1
ATOM 739 O O . THR A 1 93 ? 6.083 -8.972 7.566 1.00 97.75 93 THR A O 1
ATOM 742 N N . THR A 1 94 ? 5.429 -10.522 6.095 1.00 95.81 94 THR A N 1
ATOM 743 C CA . THR A 1 94 ? 6.772 -10.631 5.486 1.00 95.81 94 THR A CA 1
ATOM 744 C C . THR A 1 94 ? 6.990 -9.562 4.411 1.00 95.81 94 THR A C 1
ATOM 746 O O . THR A 1 94 ? 8.122 -9.151 4.148 1.00 95.81 94 THR A O 1
ATOM 749 N N . GLY A 1 95 ? 5.898 -9.069 3.809 1.00 92.69 95 GLY A N 1
ATOM 750 C CA . GLY A 1 95 ? 5.903 -7.920 2.909 1.00 92.69 95 GLY A CA 1
ATOM 751 C C . GLY A 1 95 ? 6.315 -6.640 3.636 1.00 92.69 95 GLY A C 1
ATOM 752 O O . GLY A 1 95 ? 5.892 -6.403 4.764 1.00 92.69 95 GLY A O 1
ATOM 753 N N . ARG A 1 96 ? 7.141 -5.817 2.983 1.00 94.69 96 ARG A N 1
ATOM 754 C CA . ARG A 1 96 ? 7.710 -4.589 3.558 1.00 94.69 96 ARG A CA 1
ATOM 755 C C . ARG A 1 96 ? 6.701 -3.444 3.560 1.00 94.69 96 ARG A C 1
ATOM 757 O O . ARG A 1 96 ? 6.026 -3.243 2.558 1.00 94.69 96 ARG A O 1
ATOM 764 N N . SER A 1 97 ? 6.689 -2.652 4.629 1.00 93.94 97 SER A N 1
ATOM 765 C CA . SER A 1 97 ? 5.859 -1.455 4.827 1.00 93.94 97 SER A CA 1
ATOM 766 C C . SER A 1 97 ? 6.028 -0.412 3.715 1.00 93.94 97 SER A C 1
ATOM 768 O O . SER A 1 97 ? 5.064 0.237 3.325 1.00 93.94 97 SER A O 1
ATOM 770 N N . THR A 1 98 ? 7.223 -0.285 3.141 1.00 93.25 98 THR A N 1
ATOM 771 C CA . THR A 1 98 ? 7.438 0.451 1.889 1.00 93.25 98 THR A CA 1
ATOM 772 C C . THR A 1 98 ? 7.172 -0.469 0.700 1.00 93.25 98 THR A C 1
ATOM 774 O O . THR A 1 98 ? 7.784 -1.533 0.577 1.00 93.25 98 THR A O 1
ATOM 777 N N . GLN A 1 99 ? 6.278 -0.049 -0.196 1.00 91.38 99 GLN A N 1
ATOM 778 C CA . GLN A 1 99 ? 5.761 -0.900 -1.267 1.00 91.38 99 GLN A CA 1
ATOM 779 C C . GLN A 1 99 ? 6.349 -0.521 -2.626 1.00 91.38 99 GLN A C 1
ATOM 781 O O . GLN A 1 99 ? 6.392 0.648 -3.000 1.00 91.38 99 GLN A O 1
ATOM 786 N N . THR A 1 100 ? 6.780 -1.522 -3.391 1.00 92.38 100 THR A N 1
ATOM 787 C CA . THR A 1 100 ? 7.082 -1.366 -4.816 1.00 92.38 100 THR A CA 1
ATOM 788 C C . THR A 1 100 ? 5.851 -1.690 -5.653 1.00 92.38 100 THR A C 1
ATOM 790 O O . THR A 1 100 ? 5.078 -2.592 -5.326 1.00 92.38 100 THR A O 1
ATOM 793 N N . GLY A 1 101 ? 5.671 -0.990 -6.769 1.00 91.44 101 GLY A N 1
ATOM 794 C CA . GLY A 1 101 ? 4.524 -1.221 -7.636 1.00 91.44 101 GLY A CA 1
ATOM 795 C C . GLY A 1 101 ? 4.694 -0.671 -9.044 1.00 91.44 101 GLY A C 1
ATOM 796 O O . GLY A 1 101 ? 5.737 -0.122 -9.406 1.00 91.44 101 GLY A O 1
ATOM 797 N N . GLY A 1 102 ? 3.649 -0.872 -9.852 1.00 87.62 102 GLY A N 1
ATOM 798 C CA . GLY A 1 102 ? 3.647 -0.551 -11.276 1.00 87.62 102 GLY A CA 1
ATOM 799 C C . GLY A 1 102 ? 4.629 -1.445 -12.020 1.00 87.62 102 GLY A C 1
ATOM 800 O O . GLY A 1 102 ? 5.815 -1.169 -12.058 1.00 87.62 102 GLY A O 1
ATOM 801 N N . ILE A 1 103 ? 4.157 -2.540 -12.597 1.00 89.19 103 ILE A N 1
ATOM 802 C CA . ILE A 1 103 ? 5.056 -3.503 -13.234 1.00 89.19 103 ILE A CA 1
ATOM 803 C C . ILE A 1 103 ? 5.426 -3.022 -14.643 1.00 89.19 103 ILE A C 1
ATOM 805 O O . ILE A 1 103 ? 4.570 -2.531 -15.386 1.00 89.19 103 ILE A O 1
ATOM 809 N N . GLN A 1 104 ? 6.695 -3.183 -15.013 1.00 89.25 104 GLN A N 1
ATOM 810 C CA . GLN A 1 104 ? 7.164 -3.103 -16.393 1.00 89.25 104 GLN A CA 1
ATOM 811 C C . GLN A 1 104 ? 7.768 -4.438 -16.825 1.00 89.25 104 GLN A C 1
ATOM 813 O O . GLN A 1 104 ? 8.404 -5.133 -16.030 1.00 89.25 104 GLN A O 1
ATOM 818 N N . PHE A 1 105 ? 7.570 -4.758 -18.099 1.00 90.56 105 PHE A N 1
ATOM 819 C CA . PHE A 1 105 ? 8.117 -5.940 -18.748 1.00 90.56 105 PHE A CA 1
ATOM 820 C C . PHE A 1 105 ? 9.143 -5.492 -19.786 1.00 90.56 105 PHE A C 1
ATOM 822 O O . PHE A 1 105 ? 8.864 -4.591 -20.578 1.00 90.56 105 PHE A O 1
ATOM 829 N N . LEU A 1 106 ? 10.315 -6.119 -19.785 1.00 90.12 106 LEU A N 1
ATOM 830 C CA . LEU A 1 106 ? 11.356 -5.901 -20.783 1.00 90.12 106 LEU A CA 1
ATOM 831 C C . LEU A 1 106 ? 11.791 -7.254 -21.340 1.00 90.12 106 LEU A C 1
ATOM 833 O O . LEU A 1 106 ? 12.263 -8.107 -20.593 1.00 90.12 106 LEU A O 1
ATOM 837 N N . ASN A 1 107 ? 11.664 -7.437 -22.651 1.00 93.81 107 ASN A N 1
ATOM 838 C CA . ASN A 1 107 ? 12.190 -8.624 -23.316 1.00 93.81 107 ASN A CA 1
ATOM 839 C C . ASN A 1 107 ? 13.679 -8.411 -23.621 1.00 93.81 107 ASN A C 1
ATOM 841 O O . ASN A 1 107 ? 14.056 -7.425 -24.256 1.00 93.81 107 ASN A O 1
ATOM 845 N N . LEU A 1 108 ? 14.525 -9.332 -23.164 1.00 94.19 108 LEU A N 1
ATOM 846 C CA . LEU A 1 108 ? 15.963 -9.314 -23.404 1.00 94.19 108 LEU A CA 1
ATOM 847 C C . LEU A 1 108 ? 16.257 -9.976 -24.755 1.00 94.19 108 LEU A C 1
ATOM 849 O O . LEU A 1 108 ? 16.191 -11.197 -24.902 1.00 94.19 108 LEU A O 1
ATOM 853 N N . ILE A 1 109 ? 16.592 -9.150 -25.747 1.00 92.81 109 ILE A N 1
ATOM 854 C CA . ILE A 1 109 ? 16.649 -9.525 -27.172 1.00 92.81 109 ILE A CA 1
ATOM 855 C C . ILE A 1 109 ? 17.688 -10.601 -27.530 1.00 92.81 109 ILE A C 1
ATOM 857 O O . ILE A 1 109 ? 17.615 -11.176 -28.609 1.00 92.81 109 ILE A O 1
ATOM 861 N N . HIS A 1 110 ? 18.645 -10.883 -26.645 1.00 95.31 110 HIS A N 1
ATOM 862 C CA . HIS A 1 110 ? 19.714 -11.860 -26.887 1.00 95.31 110 HIS A CA 1
ATOM 863 C C . HIS A 1 110 ? 19.557 -13.166 -26.097 1.00 95.31 110 HIS A C 1
ATOM 865 O O . HIS A 1 110 ? 20.365 -14.073 -26.268 1.00 95.31 110 HIS A O 1
ATOM 871 N N . SER A 1 111 ? 18.546 -13.280 -25.231 1.00 94.88 111 SER A N 1
ATOM 872 C CA . SER A 1 111 ? 18.336 -14.472 -24.394 1.00 94.88 111 SER A CA 1
ATOM 873 C C . SER A 1 111 ? 16.908 -15.009 -24.413 1.00 94.88 111 SER A C 1
ATOM 875 O O . SER A 1 111 ? 16.659 -16.063 -23.836 1.00 94.88 111 SER A O 1
ATOM 877 N N . ASN A 1 112 ? 15.964 -14.295 -25.039 1.00 90.88 112 ASN A N 1
ATOM 878 C CA . ASN A 1 112 ? 14.523 -14.573 -24.970 1.00 90.88 112 ASN A CA 1
ATOM 879 C C . ASN A 1 112 ? 13.957 -14.600 -23.538 1.00 90.88 112 ASN A C 1
ATOM 881 O O . ASN A 1 112 ? 12.847 -15.081 -23.314 1.00 90.88 112 ASN A O 1
ATOM 885 N N . LEU A 1 113 ? 14.690 -14.057 -22.562 1.00 96.38 113 LEU A N 1
ATOM 886 C CA . LEU A 1 113 ? 14.197 -13.887 -21.201 1.00 96.38 113 LEU A CA 1
ATOM 887 C C . LEU A 1 113 ? 13.329 -12.630 -21.107 1.00 96.38 113 LEU A C 1
ATOM 889 O O . LEU A 1 113 ? 13.628 -11.603 -21.721 1.00 96.38 113 LEU A O 1
ATOM 893 N N . GLN A 1 114 ? 12.290 -12.690 -20.278 1.00 95.69 114 GLN A N 1
ATOM 894 C CA . GLN A 1 114 ? 11.496 -11.525 -19.906 1.00 95.69 114 GLN A CA 1
ATOM 895 C C . GLN A 1 114 ? 11.878 -11.070 -18.498 1.00 95.69 114 GLN A C 1
ATOM 897 O O . GLN A 1 114 ? 11.744 -11.811 -17.527 1.00 95.69 114 GLN A O 1
ATOM 902 N N . MET A 1 115 ? 12.338 -9.828 -18.388 1.00 93.81 115 MET A N 1
ATOM 903 C CA . MET A 1 115 ? 12.570 -9.168 -17.114 1.00 93.81 115 MET A CA 1
ATOM 904 C C . MET A 1 115 ? 11.292 -8.470 -16.655 1.00 93.81 115 MET A C 1
ATOM 906 O O . MET A 1 115 ? 10.639 -7.770 -17.431 1.00 93.81 115 MET A O 1
ATOM 910 N N . VAL A 1 116 ? 10.987 -8.619 -15.369 1.00 93.44 116 VAL A N 1
ATOM 911 C CA . VAL A 1 116 ? 9.894 -7.930 -14.687 1.00 93.44 116 VAL A CA 1
ATOM 912 C C . VAL A 1 116 ? 10.500 -7.037 -13.616 1.00 93.44 116 VAL A C 1
ATOM 914 O O . VAL A 1 116 ? 11.275 -7.511 -12.786 1.00 93.44 116 VAL A O 1
ATOM 917 N N . SER A 1 117 ? 10.172 -5.748 -13.619 1.00 92.31 117 SER A N 1
ATOM 918 C CA . SER A 1 117 ? 10.643 -4.831 -12.580 1.00 92.31 117 SER A CA 1
ATOM 919 C C . SER A 1 117 ? 9.550 -3.861 -12.133 1.00 92.31 117 SER A C 1
ATOM 921 O O . SER A 1 117 ? 8.637 -3.546 -12.903 1.00 92.31 117 SER A O 1
ATOM 923 N N . PRO A 1 118 ? 9.591 -3.390 -10.876 1.00 92.50 118 PRO A N 1
ATOM 924 C CA . PRO A 1 118 ? 8.703 -2.328 -10.435 1.00 92.50 118 PRO A CA 1
ATOM 925 C C . PRO A 1 118 ? 9.095 -0.991 -11.075 1.00 92.50 118 PRO A C 1
ATOM 927 O O . PRO A 1 118 ? 10.239 -0.767 -11.478 1.00 92.50 118 PRO A O 1
ATOM 930 N N . ARG A 1 119 ? 8.126 -0.085 -11.153 1.00 92.56 119 ARG A N 1
ATOM 931 C CA . ARG A 1 119 ? 8.267 1.267 -11.696 1.00 92.56 119 ARG A CA 1
ATOM 932 C C . ARG A 1 119 ? 8.414 2.293 -10.588 1.00 92.56 119 ARG A C 1
ATOM 934 O O . ARG A 1 119 ? 9.112 3.283 -10.786 1.00 92.56 119 ARG A O 1
ATOM 941 N N . PHE A 1 120 ? 7.760 2.067 -9.453 1.00 93.81 120 PHE A N 1
ATOM 942 C CA . PHE A 1 120 ? 7.756 3.003 -8.342 1.00 93.81 120 PHE A CA 1
ATOM 943 C C . PHE A 1 120 ? 7.950 2.324 -6.989 1.00 93.81 120 PHE A C 1
ATOM 945 O O . PHE A 1 120 ? 7.730 1.121 -6.835 1.00 93.81 120 PHE A O 1
ATOM 952 N N . ILE A 1 121 ? 8.337 3.144 -6.018 1.00 94.62 121 ILE A N 1
ATOM 953 C CA . ILE A 1 121 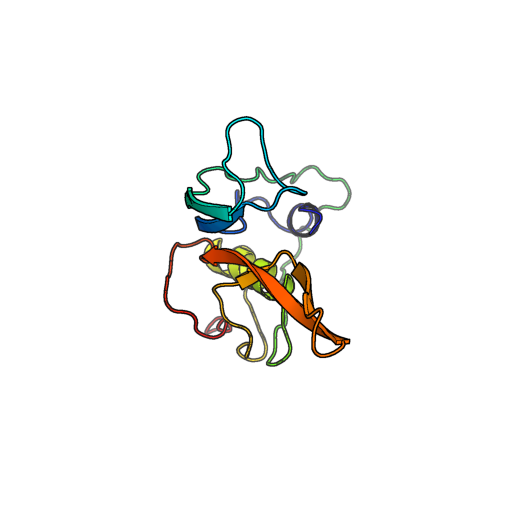? 8.397 2.859 -4.587 1.00 94.62 121 ILE A CA 1
ATOM 954 C C . ILE A 1 121 ? 7.500 3.880 -3.882 1.00 94.62 121 ILE A C 1
ATOM 956 O O . ILE A 1 121 ? 7.559 5.065 -4.212 1.00 94.62 121 ILE A O 1
ATOM 960 N N . LEU A 1 122 ? 6.696 3.422 -2.925 1.00 96.00 122 LEU A N 1
ATOM 961 C CA . LEU A 1 122 ? 5.826 4.232 -2.078 1.00 96.00 122 LEU A CA 1
ATOM 962 C C . LEU A 1 122 ? 6.244 4.079 -0.616 1.00 96.00 122 LEU A C 1
ATOM 964 O O . LEU A 1 122 ? 6.145 2.984 -0.057 1.00 96.00 122 LEU A O 1
ATOM 968 N N . THR A 1 123 ? 6.678 5.174 -0.000 1.00 96.75 123 THR A N 1
ATOM 969 C CA . THR A 1 123 ? 6.941 5.235 1.442 1.00 96.75 123 THR A CA 1
ATOM 970 C C . THR A 1 123 ? 5.619 5.188 2.197 1.00 96.75 123 THR A C 1
ATOM 972 O O . THR A 1 123 ? 4.654 5.849 1.796 1.00 96.75 123 THR A O 1
ATOM 975 N N . ARG A 1 124 ? 5.564 4.446 3.309 1.00 95.94 124 ARG A N 1
ATOM 976 C CA . ARG A 1 124 ? 4.331 4.298 4.096 1.00 95.94 124 ARG A CA 1
ATOM 977 C C . ARG A 1 124 ? 3.740 5.657 4.541 1.00 95.94 124 ARG A C 1
ATOM 979 O O . ARG A 1 124 ? 4.472 6.655 4.594 1.00 95.94 124 ARG A O 1
ATOM 986 N N . PRO A 1 125 ? 2.422 5.740 4.803 1.00 96.56 125 PRO A N 1
ATOM 987 C CA . PRO A 1 125 ? 1.713 7.002 5.018 1.00 96.56 125 PRO A CA 1
ATOM 988 C C . PRO A 1 125 ? 2.275 7.929 6.100 1.00 96.56 125 PRO A C 1
ATOM 990 O O . PRO A 1 125 ? 2.223 9.148 5.913 1.00 96.56 125 PRO A O 1
ATOM 993 N N . ASN A 1 126 ? 2.830 7.395 7.189 1.00 95.38 126 ASN A N 1
ATOM 994 C CA . ASN A 1 126 ? 3.424 8.215 8.250 1.00 95.38 126 ASN A CA 1
ATOM 995 C C . ASN A 1 126 ? 4.851 8.726 7.951 1.00 95.38 126 ASN A C 1
ATOM 997 O O . ASN A 1 126 ? 5.391 9.488 8.744 1.00 95.38 126 ASN A O 1
ATOM 1001 N N . GLY A 1 127 ? 5.468 8.331 6.831 1.00 95.75 127 GLY A N 1
ATOM 1002 C CA . GLY A 1 127 ? 6.815 8.779 6.450 1.00 95.75 127 GLY A CA 1
ATOM 1003 C C . GLY A 1 127 ? 7.972 7.885 6.895 1.00 95.75 127 GLY A C 1
ATOM 1004 O O . GLY A 1 127 ? 9.103 8.161 6.504 1.00 95.75 127 GLY A O 1
ATOM 1005 N N . GLU A 1 128 ? 7.722 6.812 7.647 1.00 94.31 128 GLU A N 1
ATOM 1006 C CA . GLU A 1 128 ? 8.776 5.892 8.086 1.00 94.31 128 GLU A CA 1
ATOM 1007 C C . GLU A 1 128 ? 9.488 5.240 6.888 1.00 94.31 128 GLU A C 1
ATOM 1009 O O . GLU A 1 128 ? 8.860 4.684 5.980 1.00 94.31 128 GLU A O 1
ATOM 1014 N N . LEU A 1 129 ? 10.820 5.307 6.897 1.00 90.38 129 LEU A N 1
ATOM 1015 C CA . LEU A 1 129 ? 11.673 4.840 5.805 1.00 90.38 129 LEU A CA 1
ATOM 1016 C C . LEU A 1 129 ? 12.147 3.400 6.019 1.00 90.38 129 LEU A C 1
ATOM 1018 O O . LEU A 1 129 ? 12.527 2.726 5.056 1.00 90.38 129 LEU A O 1
ATOM 1022 N N . GLN A 1 130 ? 12.127 2.909 7.260 1.00 90.12 130 GLN A N 1
ATOM 1023 C CA . GLN A 1 130 ? 12.488 1.531 7.559 1.00 90.12 130 GLN A CA 1
ATOM 1024 C C . GLN A 1 130 ? 11.513 0.552 6.898 1.00 90.12 130 GLN A C 1
ATOM 1026 O O . GLN A 1 130 ? 10.311 0.535 7.160 1.00 90.12 130 GLN A O 1
ATOM 1031 N N . MET A 1 131 ? 12.056 -0.311 6.039 1.00 88.19 131 MET A N 1
ATOM 1032 C CA . MET A 1 131 ? 11.281 -1.261 5.241 1.00 88.19 131 MET A CA 1
ATOM 1033 C C . MET A 1 131 ? 11.118 -2.607 5.959 1.00 88.19 131 MET A C 1
ATOM 1035 O O . MET A 1 131 ? 11.567 -3.646 5.469 1.00 88.19 131 MET A O 1
ATOM 1039 N N . THR A 1 132 ? 10.507 -2.584 7.138 1.00 93.38 132 THR A N 1
ATOM 1040 C CA . THR A 1 132 ? 10.179 -3.778 7.928 1.00 93.38 132 THR A CA 1
ATOM 1041 C C . THR A 1 132 ? 8.791 -4.315 7.571 1.00 93.38 132 THR A C 1
ATOM 1043 O O . THR A 1 132 ? 8.048 -3.687 6.818 1.00 93.38 132 THR A O 1
ATOM 1046 N N . GLY A 1 133 ? 8.439 -5.500 8.074 1.00 95.81 133 GLY A N 1
ATOM 1047 C CA . GLY A 1 133 ? 7.064 -5.999 8.006 1.00 95.81 133 GLY A CA 1
ATOM 1048 C C . GLY A 1 133 ? 6.083 -5.077 8.731 1.00 95.81 133 GLY A C 1
ATOM 1049 O O . GLY A 1 133 ? 6.445 -4.482 9.749 1.00 95.81 133 GLY A O 1
ATOM 1050 N N . VAL A 1 134 ? 4.849 -4.972 8.232 1.00 96.56 134 VAL A N 1
ATOM 1051 C CA . VAL A 1 134 ? 3.765 -4.286 8.944 1.00 96.56 134 VAL A CA 1
ATOM 1052 C C . VAL A 1 134 ? 3.464 -5.074 10.208 1.00 96.56 134 VAL A C 1
ATOM 1054 O O . VAL A 1 134 ? 3.259 -6.289 10.156 1.00 96.56 134 VAL A O 1
ATOM 1057 N N . LYS A 1 135 ? 3.491 -4.370 11.336 1.00 96.06 135 LYS A N 1
ATOM 1058 C CA . LYS A 1 135 ? 3.328 -4.958 12.661 1.00 96.06 135 LYS A CA 1
ATOM 1059 C C . LYS A 1 135 ? 1.862 -5.047 13.034 1.00 96.06 135 LYS A C 1
ATOM 1061 O O . LYS A 1 135 ? 1.106 -4.125 12.728 1.00 96.06 135 LYS A O 1
ATOM 1066 N N . VAL A 1 136 ? 1.474 -6.122 13.709 1.00 95.50 136 VAL A N 1
ATOM 1067 C CA . VAL A 1 136 ? 0.178 -6.155 14.399 1.00 95.50 136 VAL A CA 1
ATOM 1068 C C . VAL A 1 136 ? 0.156 -5.129 15.531 1.00 95.50 136 VAL A C 1
ATOM 1070 O O . VAL A 1 136 ? 1.200 -4.768 16.080 1.00 95.50 136 VAL A O 1
ATOM 1073 N N . SER A 1 137 ? -1.030 -4.633 15.869 1.00 86.50 137 SER A N 1
ATOM 1074 C CA . SER A 1 137 ? -1.203 -3.745 17.014 1.00 86.50 137 SER A CA 1
ATOM 1075 C C . SER A 1 137 ? -0.912 -4.524 18.301 1.00 86.50 137 SER A C 1
ATOM 1077 O O . SER A 1 137 ? -1.449 -5.613 18.498 1.00 86.50 137 SER A O 1
ATOM 1079 N N . SER A 1 138 ? -0.073 -3.979 19.184 1.00 63.94 138 SER A N 1
ATOM 1080 C CA . SER A 1 138 ? 0.020 -4.470 20.560 1.00 63.94 138 SER A CA 1
ATOM 1081 C C . SER A 1 138 ? -1.287 -4.127 21.274 1.00 63.94 138 SER A C 1
ATOM 1083 O O . SER A 1 138 ? -1.609 -2.942 21.389 1.00 63.94 138 SER A O 1
ATOM 1085 N N . LEU A 1 139 ? -2.042 -5.152 21.676 1.00 52.81 139 LEU A N 1
ATOM 1086 C CA . LEU A 1 139 ? -3.185 -5.016 22.583 1.00 52.81 139 LEU A CA 1
ATOM 1087 C C . LEU A 1 139 ? -2.719 -4.604 23.983 1.00 52.81 139 LEU A C 1
ATOM 1089 O O . LEU A 1 139 ? -1.632 -5.076 24.393 1.00 52.81 139 LEU A O 1
#

pLDDT: mean 92.36, std 8.47, range [47.84, 98.12]

Foldseek 3Di:
DPPCPCLQQDQFWWDLFFKKKFAADPVNDDPPDDHGDIDMDTDPDTDGHDCVPPNRDPDADEAEDAQPQDDCSLSVLLGCVVRVRHFYDYYWYVFWNWHFADWDWDQDPPPRDIDIDGGMIGHGRVRDPDGHTRGGDDD

Radius of gyration: 17.36 Å; Cα contacts (8 Å, |Δi|>4): 277; chains: 1; bounding box: 46×32×50 Å

Secondary structure (DSSP, 8-state):
--GGGTTTT--S-B-S-SEEEEE--GGGPPTTPPTT-EEEEE--PPBPP-TT-TT---S---EEE-TT--THHHHHHHHHHHTTSS-EEE---SSBSSEEEEEEEEEETTTTEEEEEEEEEEE-TT-----PBPPPP--

Mean predicted aligned error: 4.4 Å

Nearest PDB structures (foldseek):
  4c2e-assembly1_B  TM=6.385E-01  e=1.747E-03  Bacillus subtilis subsp. subtilis str. 168
  4c2h-assembly1_B  TM=6.090E-01  e=3.076E-03  Bacillus subtilis subsp. subtilis str. 168
  4c2c-assembly1_A  TM=6.108E-01  e=5.085E-03  Bacillus subtilis subsp. subtilis str. 168
  4c2f-assembly1_A  TM=5.794E-01  e=4.211E-03  Bacillus subtilis subsp. subtilis str. 168
  4c2g-assembly1_A-2  TM=6.033E-01  e=7.413E-03  Bacillus subtilis subsp. subtilis str. 168